Protein AF-A0A1Q7TGR0-F1 (afdb_monomer)

pLDDT: mean 93.3, std 5.91, range [56.47, 98.44]

Nearest PDB structures (foldseek):
  7zm7-assembly1_F  TM=2.871E-01  e=1.608E+00  Thermochaetoides thermophila DSM 1495
  8hbd-assembly1_R  TM=3.401E-01  e=5.229E+00  Homo sapiens
  8xve-assembly1_R  TM=3.461E-01  e=9.431E+00  Clostridium perfringens

Secondary structure (DSSP, 8-state):
--EEEETTEEEEEEEEEEETTEEEEEEEES-S---HHHHHHHHHHH-S--------HHHHHHHHHHIIIIITSHHHHT--

Mean predicted aligned error: 4.42 Å

Radius of gyration: 16.35 Å; Cα contacts (8 Å, |Δi|>4): 56; chains: 1; bounding box: 42×30×40 Å

Sequence (80 aa):
MSDVIESGRKIAGAAQRKTRGGLLHQGSIQHGNLDERFRNAFAHLLGERIVEDRVEAGVLHAAEELATTKYGTVDWLRRR

Structure (mmCIF, N/CA/C/O backbone):
data_AF-A0A1Q7TGR0-F1
#
_entry.id   AF-A0A1Q7TGR0-F1
#
loop_
_atom_site.group_PDB
_atom_site.id
_atom_site.type_symbol
_atom_site.label_atom_id
_atom_site.label_alt_id
_atom_site.label_comp_id
_atom_site.label_asym_id
_atom_site.label_entity_id
_atom_site.label_seq_id
_atom_site.pdbx_PDB_ins_code
_atom_site.Cartn_x
_atom_site.Cartn_y
_atom_site.Cartn_z
_atom_site.occupancy
_atom_site.B_iso_or_equiv
_atom_site.auth_seq_id
_atom_site.auth_comp_id
_atom_site.auth_asym_id
_atom_site.auth_atom_id
_atom_site.pdbx_PDB_model_num
ATOM 1 N N . MET A 1 1 ? 16.457 -10.584 0.997 1.00 56.47 1 MET A N 1
ATOM 2 C CA . MET A 1 1 ? 16.729 -9.193 0.583 1.00 56.47 1 MET A CA 1
ATOM 3 C C . MET A 1 1 ? 16.028 -8.996 -0.750 1.00 56.47 1 MET A C 1
ATOM 5 O O . MET A 1 1 ? 16.277 -9.792 -1.644 1.00 56.47 1 MET A O 1
ATOM 9 N N . SER A 1 2 ? 15.108 -8.037 -0.854 1.00 82.44 2 SER A N 1
ATOM 10 C CA . SER A 1 2 ? 14.354 -7.750 -2.088 1.00 82.44 2 SER A CA 1
ATOM 11 C C . SER A 1 2 ? 14.640 -6.319 -2.535 1.00 82.44 2 SER A C 1
ATOM 13 O O . SER A 1 2 ? 13.728 -5.507 -2.670 1.00 82.44 2 SER A O 1
ATOM 15 N N . ASP A 1 3 ? 15.929 -6.012 -2.678 1.00 95.31 3 ASP A N 1
ATOM 16 C CA . ASP A 1 3 ? 16.417 -4.692 -3.061 1.00 95.31 3 ASP A CA 1
ATOM 17 C C . ASP A 1 3 ? 16.776 -4.689 -4.546 1.00 95.31 3 ASP A C 1
ATOM 19 O O . ASP A 1 3 ? 17.393 -5.634 -5.039 1.00 95.31 3 ASP A O 1
ATOM 23 N N . VAL A 1 4 ? 16.406 -3.618 -5.245 1.00 94.00 4 VAL A N 1
ATOM 24 C CA . VAL A 1 4 ? 16.842 -3.363 -6.622 1.00 94.00 4 VAL A CA 1
ATOM 25 C C . VAL A 1 4 ? 17.980 -2.358 -6.562 1.00 94.00 4 VAL A C 1
ATOM 27 O O . VAL A 1 4 ? 17.818 -1.268 -6.003 1.00 94.00 4 VAL A O 1
ATOM 30 N N . ILE A 1 5 ? 19.131 -2.739 -7.113 1.00 95.62 5 ILE A N 1
ATOM 31 C CA . ILE A 1 5 ? 20.350 -1.934 -7.118 1.00 95.62 5 ILE A CA 1
ATOM 32 C C . ILE A 1 5 ? 20.672 -1.520 -8.554 1.00 95.62 5 ILE A C 1
ATOM 34 O O . ILE A 1 5 ? 20.759 -2.368 -9.437 1.00 95.62 5 ILE A O 1
ATOM 38 N N . GLU A 1 6 ? 20.914 -0.231 -8.765 1.00 94.81 6 GLU A N 1
ATOM 39 C CA . GLU A 1 6 ? 21.414 0.334 -10.017 1.00 94.81 6 GLU A CA 1
ATOM 40 C C . GLU A 1 6 ? 22.667 1.159 -9.711 1.00 94.81 6 GLU A C 1
ATOM 42 O O . GLU A 1 6 ? 22.663 2.002 -8.813 1.00 94.81 6 GLU A O 1
ATOM 47 N N . SER A 1 7 ? 23.771 0.896 -10.417 1.00 94.94 7 SER A N 1
ATOM 48 C CA . SER A 1 7 ? 25.050 1.604 -10.222 1.00 94.94 7 SER A CA 1
ATOM 49 C C . SER A 1 7 ? 25.517 1.661 -8.755 1.00 94.94 7 SER A C 1
ATOM 51 O O . SER A 1 7 ? 25.971 2.693 -8.265 1.00 94.94 7 SER A O 1
ATOM 53 N N . GLY A 1 8 ? 25.354 0.555 -8.021 1.00 95.00 8 GLY A N 1
ATOM 54 C CA . GLY A 1 8 ? 25.723 0.456 -6.603 1.00 95.00 8 GLY A CA 1
ATOM 55 C C . GLY A 1 8 ? 24.782 1.185 -5.635 1.00 95.00 8 GLY A C 1
ATOM 56 O O . GLY A 1 8 ? 25.058 1.230 -4.438 1.00 95.00 8 GLY A O 1
ATOM 57 N N . ARG A 1 9 ? 23.663 1.741 -6.117 1.00 94.75 9 ARG A N 1
ATOM 58 C CA . ARG A 1 9 ? 22.670 2.455 -5.305 1.00 94.75 9 ARG A CA 1
ATOM 59 C C . ARG A 1 9 ? 21.351 1.698 -5.271 1.00 94.75 9 ARG A C 1
ATOM 61 O O . ARG A 1 9 ? 20.870 1.224 -6.294 1.00 94.75 9 ARG A O 1
ATOM 68 N N . LYS A 1 10 ? 20.736 1.615 -4.091 1.00 94.94 10 LYS A N 1
ATOM 69 C CA . LYS A 1 10 ? 19.393 1.048 -3.936 1.00 94.94 10 LYS A CA 1
ATOM 70 C C . LYS A 1 10 ? 18.356 1.994 -4.525 1.00 94.94 10 LYS 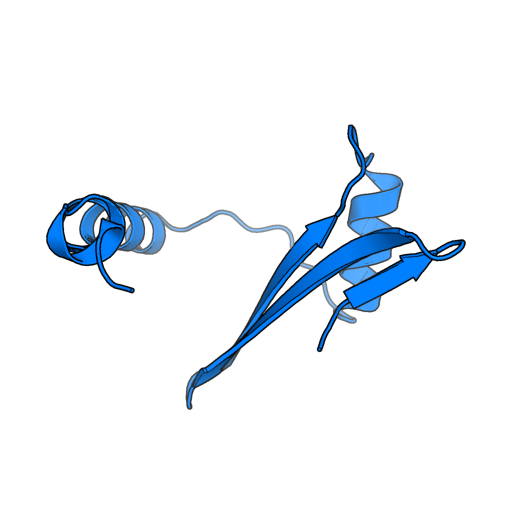A C 1
ATOM 72 O O . LYS A 1 10 ? 18.192 3.096 -4.013 1.00 94.94 10 LYS A O 1
ATOM 77 N N . ILE A 1 11 ? 17.639 1.534 -5.544 1.00 95.00 11 ILE A N 1
ATOM 78 C CA . ILE A 1 11 ? 16.571 2.293 -6.207 1.00 95.00 11 ILE A CA 1
ATOM 79 C C . ILE A 1 11 ? 15.173 1.802 -5.831 1.00 95.00 11 ILE A C 1
ATOM 81 O O . ILE A 1 11 ? 14.210 2.548 -5.965 1.00 95.00 11 ILE A O 1
ATOM 85 N N . ALA A 1 12 ? 15.039 0.580 -5.313 1.00 94.81 12 ALA A N 1
ATOM 86 C CA . ALA A 1 12 ? 13.779 0.082 -4.773 1.00 94.81 12 ALA A CA 1
ATOM 87 C C . ALA A 1 12 ? 14.013 -0.966 -3.682 1.00 94.81 12 ALA A C 1
ATOM 89 O O . ALA A 1 12 ? 15.084 -1.574 -3.598 1.00 94.81 12 ALA A O 1
ATOM 90 N N . GLY A 1 13 ? 13.008 -1.179 -2.840 1.00 95.69 13 GLY A N 1
ATOM 91 C CA . GLY A 1 13 ? 12.995 -2.253 -1.855 1.00 95.69 13 GLY A CA 1
ATOM 92 C C . GLY A 1 13 ? 11.577 -2.717 -1.571 1.00 95.69 13 GLY A C 1
ATOM 93 O O . GLY A 1 13 ? 10.652 -1.909 -1.581 1.00 95.69 13 GLY A O 1
ATOM 94 N N . ALA A 1 14 ? 11.409 -4.006 -1.296 1.00 95.00 14 ALA A N 1
ATOM 95 C CA . ALA A 1 14 ? 10.107 -4.584 -0.993 1.00 95.00 14 ALA A CA 1
ATOM 96 C C . ALA A 1 14 ? 10.146 -5.550 0.194 1.00 95.00 14 ALA A C 1
ATOM 98 O O . ALA A 1 14 ? 11.183 -6.110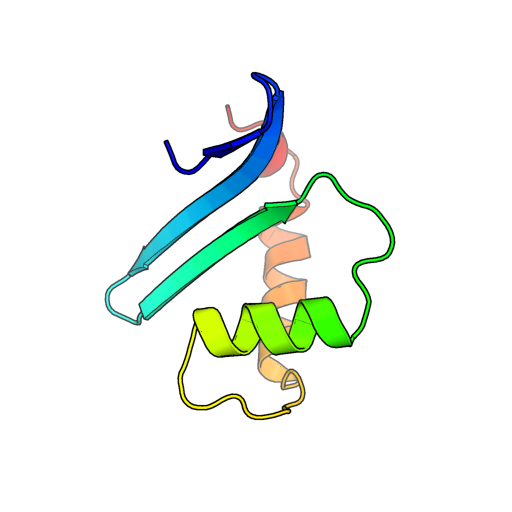 0.556 1.00 95.00 14 ALA A O 1
ATOM 99 N N . ALA A 1 15 ? 8.973 -5.762 0.776 1.00 94.69 15 ALA A N 1
ATOM 100 C CA . ALA A 1 15 ? 8.693 -6.786 1.761 1.00 94.69 15 ALA A CA 1
ATOM 101 C C . ALA A 1 15 ? 7.463 -7.589 1.327 1.00 94.69 15 ALA A C 1
ATOM 103 O O . ALA A 1 15 ? 6.640 -7.147 0.521 1.00 94.69 15 ALA A O 1
ATOM 104 N N . GLN A 1 16 ? 7.346 -8.796 1.871 1.00 94.94 16 GLN A N 1
ATOM 105 C CA . GLN A 1 16 ? 6.221 -9.673 1.594 1.00 94.94 16 GLN A CA 1
ATOM 106 C C . GLN A 1 16 ? 5.664 -10.270 2.879 1.00 94.94 16 GLN A C 1
ATOM 108 O O . GLN A 1 16 ? 6.418 -10.657 3.774 1.00 94.94 16 GLN A O 1
ATOM 113 N N . ARG A 1 17 ? 4.338 -10.376 2.954 1.00 95.31 17 ARG A N 1
ATOM 114 C CA . ARG A 1 17 ? 3.639 -11.088 4.024 1.00 95.31 17 ARG A CA 1
ATOM 115 C C . ARG A 1 17 ? 2.739 -12.147 3.413 1.00 95.31 17 ARG A C 1
ATOM 117 O O . ARG A 1 17 ? 1.805 -11.826 2.684 1.00 95.31 17 ARG A O 1
ATOM 124 N N . LYS A 1 18 ? 3.006 -13.409 3.745 1.00 96.31 18 LYS A N 1
ATOM 125 C CA . LYS A 1 18 ? 2.205 -14.555 3.312 1.00 96.31 18 LYS A CA 1
ATOM 126 C C . LYS A 1 18 ? 1.311 -15.033 4.449 1.00 96.31 18 LYS A C 1
ATOM 128 O O . LYS A 1 18 ? 1.745 -15.136 5.594 1.00 96.31 18 LYS A O 1
ATOM 133 N N . THR A 1 19 ? 0.068 -15.346 4.122 1.00 95.94 19 THR A N 1
ATOM 134 C CA . THR A 1 19 ? -0.894 -16.004 5.009 1.00 95.94 19 THR A CA 1
ATOM 135 C C . THR A 1 19 ? -1.560 -17.152 4.252 1.00 95.94 19 THR A C 1
ATOM 137 O O . THR A 1 19 ? -1.356 -17.303 3.047 1.00 95.94 19 THR A O 1
ATOM 140 N N . ARG A 1 20 ? -2.394 -17.953 4.927 1.00 96.19 20 ARG A N 1
ATOM 141 C CA . ARG A 1 20 ? -3.224 -18.957 4.239 1.00 96.19 20 ARG A CA 1
ATOM 142 C C . ARG A 1 20 ? -4.159 -18.322 3.197 1.00 96.19 20 ARG A C 1
ATOM 144 O O . ARG A 1 20 ? -4.470 -18.968 2.209 1.00 96.19 20 ARG A O 1
ATOM 151 N N . GLY A 1 21 ? -4.597 -17.082 3.426 1.00 94.69 21 GLY A N 1
ATOM 152 C CA . GLY A 1 21 ? -5.538 -16.372 2.556 1.00 94.69 21 GLY A CA 1
ATOM 153 C C . GLY A 1 21 ? -4.898 -15.633 1.381 1.00 94.69 21 GLY A C 1
ATOM 154 O O . GLY A 1 21 ? -5.626 -15.108 0.551 1.00 94.69 21 GLY A O 1
ATOM 155 N N . GLY A 1 22 ? -3.565 -15.565 1.298 1.00 94.62 22 GLY A N 1
ATOM 156 C CA . GLY A 1 22 ? -2.897 -14.883 0.190 1.00 94.62 22 GLY A CA 1
ATOM 157 C C . GLY A 1 22 ? -1.540 -14.280 0.534 1.00 94.62 22 GLY A C 1
ATOM 158 O O . GLY A 1 22 ? -0.975 -14.513 1.610 1.00 94.62 22 GLY A O 1
ATOM 159 N N . LEU A 1 23 ? -1.0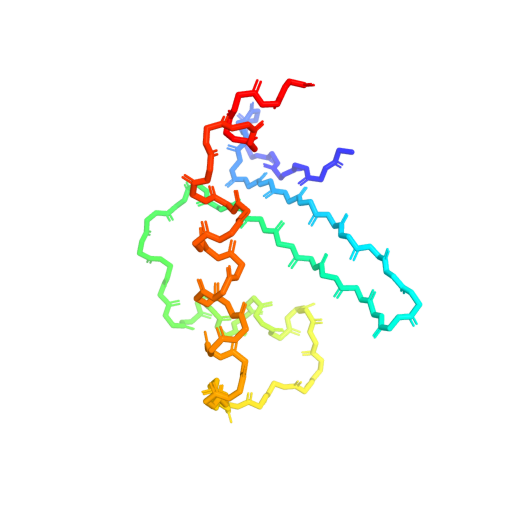23 -13.496 -0.413 1.00 94.00 23 LEU A N 1
ATOM 160 C CA . LEU A 1 23 ? 0.269 -12.822 -0.358 1.00 94.00 23 LEU A CA 1
ATOM 161 C C . LEU A 1 23 ? 0.074 -11.315 -0.536 1.00 94.00 23 LEU A C 1
ATOM 163 O O . LEU A 1 23 ? -0.531 -10.881 -1.509 1.00 94.00 23 LEU A O 1
ATOM 167 N N . LEU A 1 24 ? 0.650 -10.531 0.371 1.00 93.88 24 LEU A N 1
ATOM 168 C CA . LEU A 1 24 ? 0.862 -9.103 0.171 1.00 93.88 24 LEU A CA 1
ATOM 169 C C . LEU A 1 24 ? 2.321 -8.883 -0.228 1.00 93.88 24 LEU A C 1
ATOM 171 O O . LEU A 1 24 ? 3.214 -9.225 0.550 1.00 93.88 24 LEU A O 1
ATOM 175 N N . HIS A 1 25 ? 2.552 -8.303 -1.405 1.00 92.88 25 HIS A N 1
ATOM 176 C CA . HIS A 1 25 ? 3.851 -7.791 -1.836 1.00 92.88 25 HIS A CA 1
ATOM 177 C C . HIS A 1 25 ? 3.777 -6.265 -1.904 1.00 92.88 25 HIS A C 1
ATOM 179 O O . HIS A 1 25 ? 2.923 -5.722 -2.600 1.00 92.88 25 HIS A O 1
ATOM 185 N N . GLN A 1 26 ? 4.636 -5.575 -1.157 1.00 93.44 26 GLN A N 1
ATOM 186 C CA . GLN A 1 26 ? 4.628 -4.115 -1.081 1.00 93.44 26 GLN A CA 1
ATOM 187 C C . GLN A 1 26 ? 6.053 -3.588 -0.937 1.00 93.44 26 GLN A C 1
ATOM 189 O O . GLN A 1 26 ? 6.882 -4.190 -0.255 1.00 93.44 26 G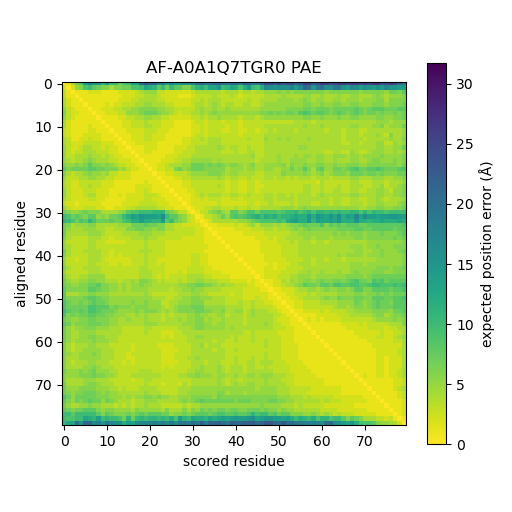LN A O 1
ATOM 194 N N . GLY A 1 27 ? 6.330 -2.438 -1.543 1.00 92.88 27 GLY A N 1
ATOM 195 C CA . GLY A 1 27 ? 7.640 -1.810 -1.481 1.00 92.88 27 GLY A CA 1
ATOM 196 C C . GLY A 1 27 ? 7.612 -0.316 -1.755 1.00 92.88 27 GLY A C 1
ATOM 197 O O . GLY A 1 27 ? 6.552 0.290 -1.900 1.00 92.88 27 GLY A O 1
ATOM 198 N N . SER A 1 28 ? 8.805 0.262 -1.821 1.00 93.62 28 SER A N 1
ATOM 199 C CA . SER A 1 28 ? 9.050 1.645 -2.208 1.00 93.62 28 SER A CA 1
ATOM 200 C C . SER A 1 28 ? 10.045 1.706 -3.364 1.00 93.62 28 SER A C 1
ATOM 202 O O . SER A 1 28 ? 10.962 0.887 -3.462 1.00 93.62 28 SER A O 1
ATOM 204 N N . ILE A 1 29 ? 9.858 2.696 -4.237 1.00 93.50 29 ILE A N 1
ATOM 205 C CA . ILE A 1 29 ? 10.747 3.023 -5.354 1.00 93.50 29 ILE A CA 1
ATOM 206 C C . ILE A 1 29 ? 11.258 4.444 -5.112 1.00 93.50 29 ILE A C 1
ATOM 208 O O . ILE A 1 29 ? 10.469 5.350 -4.848 1.00 93.50 29 ILE A O 1
ATOM 212 N N . GLN A 1 30 ? 12.573 4.646 -5.178 1.00 93.19 30 GLN A N 1
ATOM 213 C CA . GLN A 1 30 ? 13.238 5.936 -4.976 1.00 93.19 30 GLN A CA 1
ATOM 214 C C . GLN A 1 30 ? 13.183 6.797 -6.246 1.00 93.19 30 GLN A C 1
ATOM 216 O O . GLN A 1 30 ? 14.206 7.235 -6.769 1.00 93.19 30 GLN A O 1
ATOM 221 N N . HIS A 1 31 ? 11.976 7.028 -6.758 1.00 86.38 31 HIS A N 1
ATOM 222 C CA . HIS A 1 31 ? 11.735 7.901 -7.900 1.00 86.38 31 HIS A CA 1
ATOM 223 C C . HIS A 1 31 ? 10.440 8.688 -7.688 1.00 86.38 31 HIS A C 1
ATOM 225 O O . HIS A 1 31 ? 9.425 8.124 -7.281 1.00 86.38 31 HIS A O 1
ATOM 231 N N . GLY A 1 32 ? 10.481 9.997 -7.934 1.00 82.44 32 GLY A N 1
ATOM 232 C CA . GLY A 1 32 ? 9.290 10.847 -7.900 1.00 82.44 32 GLY A CA 1
ATOM 233 C C . GLY A 1 32 ? 8.511 10.758 -9.212 1.00 82.44 32 GLY A C 1
ATOM 234 O O . GLY A 1 32 ? 9.092 10.447 -10.244 1.00 82.44 32 GLY A O 1
ATOM 235 N N . ASN A 1 33 ? 7.211 11.062 -9.179 1.00 82.94 33 ASN A N 1
ATOM 236 C CA . ASN A 1 33 ? 6.359 11.167 -10.373 1.00 82.94 33 ASN A CA 1
ATOM 237 C C . ASN A 1 33 ? 6.433 9.961 -11.327 1.00 82.94 33 ASN A C 1
ATOM 239 O O . ASN A 1 33 ? 6.607 10.122 -12.533 1.00 82.94 33 ASN A O 1
ATOM 243 N N . LEU A 1 34 ? 6.256 8.750 -10.791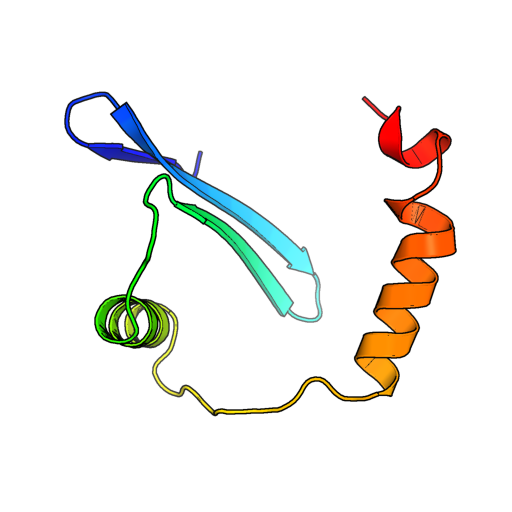 1.00 90.06 34 LEU A N 1
ATOM 244 C CA . LEU A 1 34 ? 6.033 7.558 -11.611 1.00 90.06 34 LEU A CA 1
ATOM 245 C C . LEU A 1 34 ? 4.733 7.732 -12.410 1.00 90.06 34 LEU A C 1
ATOM 247 O O . LEU A 1 34 ? 3.634 7.687 -11.849 1.00 90.06 34 LEU A O 1
ATOM 251 N N . ASP A 1 35 ? 4.879 7.990 -13.710 1.00 93.56 35 ASP A N 1
ATOM 252 C CA . ASP A 1 35 ? 3.767 8.312 -14.597 1.00 93.56 35 ASP A CA 1
ATOM 253 C C . ASP A 1 35 ? 2.817 7.116 -14.794 1.00 93.56 35 ASP A C 1
ATOM 255 O O . ASP A 1 35 ? 3.013 6.002 -14.299 1.00 93.56 35 ASP A O 1
ATOM 259 N N . GLU A 1 36 ? 1.705 7.350 -15.484 1.00 92.94 36 GLU A N 1
ATOM 260 C CA . GLU A 1 36 ? 0.732 6.297 -15.779 1.00 92.94 36 GLU A CA 1
ATOM 261 C C . GLU A 1 36 ? 1.318 5.153 -16.617 1.00 92.94 36 GLU A C 1
ATOM 263 O O . GLU A 1 36 ? 0.989 3.991 -16.379 1.00 92.94 36 GLU A O 1
ATOM 268 N N . ARG A 1 37 ? 2.245 5.450 -17.537 1.00 94.19 37 ARG A N 1
ATOM 269 C CA . ARG A 1 37 ? 2.906 4.422 -18.350 1.00 94.19 37 ARG A CA 1
ATOM 270 C C . ARG A 1 37 ? 3.723 3.479 -17.483 1.00 94.19 37 ARG A C 1
ATOM 272 O O . ARG A 1 37 ? 3.599 2.266 -17.640 1.00 94.19 37 ARG A O 1
ATOM 279 N N . PHE A 1 38 ? 4.503 4.020 -16.548 1.00 93.56 38 PHE A N 1
ATOM 280 C CA . PHE A 1 38 ? 5.228 3.210 -15.579 1.00 93.56 38 PHE A CA 1
ATOM 281 C C . PHE A 1 38 ? 4.269 2.355 -14.748 1.00 93.56 38 PHE A C 1
ATOM 283 O O . PHE A 1 38 ? 4.474 1.149 -14.636 1.00 93.56 38 PHE A O 1
ATOM 290 N N . ARG A 1 39 ? 3.213 2.961 -14.185 1.00 90.56 39 ARG A N 1
ATOM 291 C CA . ARG A 1 39 ? 2.246 2.251 -13.329 1.00 90.56 39 ARG A CA 1
ATOM 292 C C . ARG A 1 39 ? 1.594 1.074 -14.056 1.00 90.56 39 ARG A C 1
ATOM 294 O O . ARG A 1 39 ? 1.554 -0.021 -13.501 1.00 90.56 39 ARG A O 1
ATOM 301 N N . ASN A 1 40 ? 1.168 1.274 -15.302 1.00 92.25 40 ASN A N 1
ATOM 302 C CA . ASN A 1 40 ? 0.555 0.225 -16.118 1.00 92.25 40 ASN A CA 1
ATOM 303 C C . ASN A 1 40 ? 1.559 -0.875 -16.486 1.00 92.25 40 ASN A C 1
ATOM 305 O O . ASN A 1 40 ? 1.262 -2.057 -16.312 1.00 92.25 40 ASN A O 1
ATOM 309 N N . ALA A 1 41 ? 2.766 -0.507 -16.932 1.00 93.69 41 ALA A N 1
ATOM 310 C CA . ALA A 1 41 ? 3.812 -1.481 -17.243 1.00 93.69 41 ALA A CA 1
ATOM 311 C C . ALA A 1 41 ? 4.181 -2.322 -16.011 1.00 93.69 41 ALA A C 1
ATOM 313 O O . ALA A 1 41 ? 4.271 -3.544 -16.096 1.00 93.69 41 ALA A O 1
ATOM 314 N N . PHE A 1 42 ? 4.334 -1.683 -14.850 1.00 92.38 42 PHE A N 1
ATOM 315 C CA . PHE A 1 42 ? 4.648 -2.364 -13.599 1.00 92.38 42 PHE A CA 1
ATOM 316 C C . PHE A 1 42 ? 3.526 -3.310 -13.154 1.00 92.38 42 PHE A C 1
ATOM 318 O O . PHE A 1 42 ? 3.806 -4.445 -12.778 1.00 92.38 42 PHE A O 1
ATOM 325 N N . ALA A 1 43 ? 2.261 -2.888 -13.248 1.00 92.50 43 ALA A N 1
ATOM 326 C CA . ALA A 1 43 ? 1.120 -3.739 -12.915 1.00 92.50 43 ALA A CA 1
ATOM 327 C C . ALA A 1 43 ? 1.073 -5.003 -13.790 1.00 92.50 43 ALA A C 1
ATOM 329 O O . ALA A 1 43 ? 0.932 -6.105 -13.263 1.00 92.50 43 ALA A O 1
ATOM 330 N N . HIS A 1 44 ? 1.281 -4.869 -15.103 1.00 93.88 44 HIS A N 1
ATOM 331 C CA . HIS A 1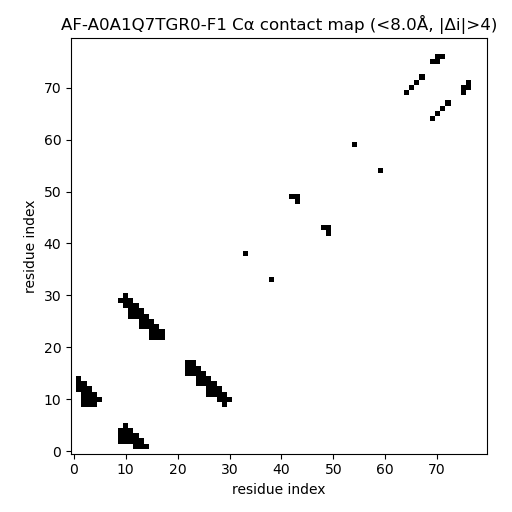 44 ? 1.296 -6.011 -16.025 1.00 93.88 44 HIS A CA 1
ATOM 332 C C . HIS A 1 44 ? 2.478 -6.967 -15.821 1.00 93.88 44 HIS A C 1
ATOM 334 O O . HIS A 1 44 ? 2.371 -8.146 -16.149 1.00 93.88 44 HIS A O 1
ATOM 340 N N . LEU A 1 45 ? 3.588 -6.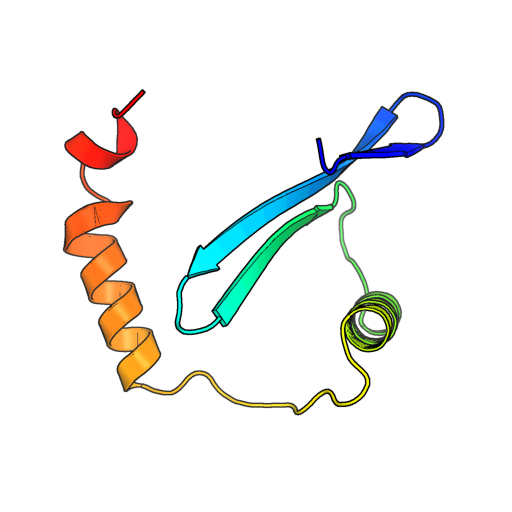500 -15.242 1.00 93.38 45 LEU A N 1
ATOM 341 C CA . LEU A 1 45 ? 4.679 -7.383 -14.819 1.00 93.38 45 LEU A CA 1
ATOM 342 C C . LEU A 1 45 ? 4.325 -8.199 -13.565 1.00 93.38 45 LEU A C 1
ATOM 344 O O . LEU A 1 45 ? 4.923 -9.248 -13.335 1.00 93.38 45 LEU A O 1
ATOM 348 N N . LEU A 1 46 ? 3.376 -7.728 -12.750 1.00 90.06 46 LEU A N 1
ATOM 349 C CA . LEU A 1 46 ? 2.935 -8.400 -11.524 1.00 90.06 46 LEU A CA 1
ATOM 350 C C . LEU A 1 46 ? 1.738 -9.334 -11.736 1.00 90.06 46 LEU A C 1
ATOM 352 O O . LEU A 1 46 ? 1.507 -10.215 -10.907 1.00 90.06 46 LEU A O 1
ATOM 356 N N . GLY A 1 47 ? 0.975 -9.158 -12.815 1.00 91.06 47 GLY A N 1
ATOM 357 C CA . GLY A 1 47 ? -0.183 -9.994 -13.095 1.00 91.06 47 GLY A CA 1
ATOM 358 C C . GLY A 1 47 ? -0.707 -9.861 -14.520 1.00 91.06 47 GLY A C 1
ATOM 359 O O . GLY A 1 47 ? -0.685 -8.793 -15.124 1.00 91.06 47 GLY A O 1
ATOM 360 N N . GLU A 1 48 ? -1.240 -10.968 -15.034 1.00 90.56 48 GLU A N 1
ATOM 361 C CA . GLU A 1 48 ? -1.801 -11.049 -16.387 1.00 90.56 48 GLU A CA 1
ATOM 362 C C . GLU A 1 48 ? -3.120 -10.274 -16.526 1.00 90.56 48 GLU A C 1
ATOM 364 O O . GLU A 1 48 ? -3.413 -9.723 -17.586 1.00 90.56 48 GLU A O 1
ATOM 369 N N . ARG A 1 49 ? -3.915 -10.203 -15.449 1.00 92.88 49 ARG A N 1
ATOM 370 C CA . ARG A 1 49 ? -5.212 -9.516 -15.422 1.00 92.88 49 ARG A CA 1
ATOM 371 C C . ARG A 1 49 ? -5.226 -8.423 -14.364 1.00 92.88 49 ARG A C 1
ATOM 373 O O . ARG A 1 49 ? -5.216 -8.720 -13.171 1.00 92.88 49 ARG A O 1
ATOM 380 N N . ILE A 1 50 ? -5.334 -7.180 -14.819 1.00 92.19 50 ILE A N 1
ATOM 381 C CA . ILE A 1 50 ? -5.488 -5.992 -13.979 1.00 92.19 50 ILE A CA 1
ATOM 382 C C . ILE A 1 50 ? -6.908 -5.467 -14.165 1.00 92.19 50 ILE A C 1
ATOM 384 O O . ILE A 1 50 ? -7.362 -5.292 -15.293 1.00 92.19 50 ILE A O 1
ATOM 388 N N . VAL A 1 51 ? -7.618 -5.271 -13.059 1.00 90.94 51 VAL A N 1
ATOM 389 C CA . VAL A 1 51 ? -8.991 -4.762 -13.051 1.00 90.94 51 VAL A CA 1
ATOM 390 C C . VAL A 1 51 ? -8.987 -3.483 -12.234 1.00 90.94 51 VAL A C 1
ATOM 392 O O . VAL A 1 51 ? -8.494 -3.478 -11.107 1.00 90.94 51 VAL A O 1
ATOM 395 N N . GLU A 1 52 ? -9.495 -2.402 -12.818 1.00 89.56 52 GLU A N 1
ATOM 396 C CA . GLU A 1 52 ? -9.765 -1.186 -12.060 1.00 89.56 52 GLU A CA 1
ATOM 397 C C . GLU A 1 52 ? -10.934 -1.452 -11.114 1.00 89.56 52 GLU A C 1
ATOM 399 O O . GLU A 1 52 ? -11.984 -1.943 -11.530 1.00 89.56 52 GLU A O 1
ATOM 404 N N . ASP A 1 53 ? -10.737 -1.142 -9.839 1.00 91.50 53 ASP A N 1
ATOM 405 C CA . ASP A 1 53 ? -11.732 -1.366 -8.803 1.00 91.50 53 ASP A CA 1
ATOM 406 C C . ASP A 1 53 ? -11.672 -0.251 -7.756 1.00 91.50 53 ASP A C 1
ATOM 408 O O . ASP A 1 53 ? -10.708 0.523 -7.682 1.00 91.50 53 ASP A O 1
ATOM 412 N N . ARG A 1 54 ? -12.717 -0.155 -6.938 1.00 94.38 54 ARG A N 1
ATOM 413 C CA . ARG A 1 54 ? -12.807 0.786 -5.824 1.00 94.38 54 ARG A CA 1
ATOM 414 C C . ARG A 1 54 ? -12.651 0.042 -4.511 1.00 94.38 54 ARG A C 1
ATOM 416 O O . ARG A 1 54 ? -13.141 -1.066 -4.337 1.00 94.38 54 ARG A O 1
ATOM 423 N N . VAL A 1 55 ? -12.009 0.691 -3.545 1.00 94.00 55 VAL A N 1
ATOM 424 C CA . VAL A 1 55 ? -11.917 0.131 -2.197 1.00 94.00 55 VAL A CA 1
ATOM 425 C C . VAL A 1 55 ? -13.303 0.168 -1.555 1.00 94.00 55 VAL A C 1
ATOM 427 O O . VAL A 1 55 ? -13.884 1.240 -1.380 1.00 94.00 55 VAL A O 1
ATOM 430 N N . GLU A 1 56 ? -13.835 -1.005 -1.220 1.00 96.69 56 GLU A N 1
ATOM 431 C CA . GLU A 1 56 ? -15.145 -1.136 -0.585 1.00 96.69 56 GLU A CA 1
ATOM 432 C C . GLU A 1 56 ? -15.185 -0.473 0.801 1.00 96.69 56 GLU A C 1
ATOM 434 O O . GLU A 1 56 ? -14.204 -0.479 1.549 1.00 96.69 56 GLU A O 1
ATOM 439 N N . ALA A 1 57 ? -16.358 0.038 1.192 1.00 96.88 57 ALA A N 1
ATOM 440 C CA . ALA A 1 57 ? -16.542 0.737 2.467 1.00 96.88 57 ALA A CA 1
ATOM 441 C C . ALA A 1 57 ? -16.159 -0.120 3.689 1.00 96.88 57 ALA A C 1
ATOM 443 O O . ALA A 1 57 ? -15.580 0.396 4.641 1.00 96.88 57 ALA A O 1
ATOM 444 N N . GLY A 1 58 ? -16.421 -1.432 3.650 1.00 97.88 58 GLY A N 1
ATOM 445 C CA . GLY A 1 58 ? -16.030 -2.346 4.728 1.00 97.88 58 GLY A CA 1
ATOM 446 C C . GLY A 1 58 ? -14.511 -2.466 4.891 1.00 97.88 58 GLY A C 1
ATOM 447 O O . GLY A 1 58 ? -14.014 -2.528 6.014 1.00 97.88 58 GLY A O 1
ATOM 448 N N . VAL A 1 59 ? -13.761 -2.431 3.783 1.00 96.62 59 VAL A N 1
ATOM 449 C CA . VAL A 1 59 ? -12.290 -2.441 3.804 1.00 96.62 59 VAL A CA 1
ATOM 450 C C . VAL A 1 59 ? -11.754 -1.130 4.375 1.00 96.62 59 VAL A C 1
ATOM 452 O O . VAL A 1 59 ? -10.837 -1.157 5.195 1.00 96.62 59 VAL A O 1
ATOM 455 N N . LEU A 1 60 ? -12.339 0.006 3.984 1.00 97.56 60 LEU A N 1
ATOM 456 C CA . LEU A 1 60 ? -11.970 1.317 4.527 1.00 97.56 60 LEU A CA 1
ATOM 457 C C . LEU A 1 60 ? -12.232 1.396 6.034 1.00 97.56 60 LEU A C 1
ATOM 459 O O . LEU A 1 60 ? -11.345 1.798 6.782 1.00 97.56 60 LEU A O 1
ATOM 463 N N . HIS A 1 61 ? -13.395 0.928 6.489 1.00 98.25 61 HIS A N 1
ATOM 464 C CA . HIS A 1 61 ? -13.727 0.897 7.910 1.00 98.25 61 HIS A CA 1
ATOM 465 C C . HIS A 1 61 ? -12.737 0.039 8.713 1.00 98.25 61 HIS A C 1
ATOM 467 O O . HIS A 1 61 ? -12.173 0.504 9.701 1.00 98.25 61 HIS A O 1
ATOM 473 N N . ALA A 1 62 ? -12.432 -1.175 8.243 1.00 98.00 62 ALA A N 1
ATOM 474 C CA . ALA A 1 62 ? -11.433 -2.030 8.884 1.00 98.00 62 ALA A CA 1
ATOM 475 C C . ALA A 1 62 ? -10.028 -1.390 8.899 1.00 98.00 62 ALA A C 1
ATOM 477 O O . ALA A 1 62 ? -9.261 -1.571 9.849 1.00 98.00 62 ALA A O 1
ATOM 478 N N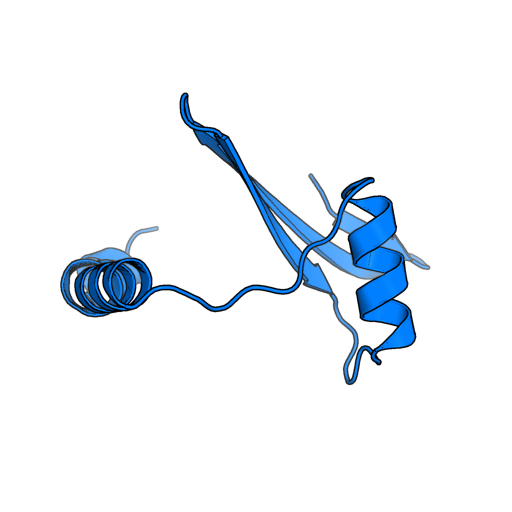 . ALA A 1 63 ? -9.671 -0.629 7.858 1.00 97.31 63 ALA A N 1
ATOM 479 C CA . ALA A 1 63 ? -8.417 0.116 7.819 1.00 97.31 63 ALA A CA 1
ATOM 480 C C . ALA A 1 63 ? -8.383 1.241 8.870 1.00 97.31 63 ALA A C 1
ATOM 482 O O . ALA A 1 63 ? -7.365 1.398 9.546 1.00 97.31 63 ALA A O 1
ATOM 483 N N . GLU A 1 64 ? -9.478 1.981 9.053 1.00 98.19 64 GLU A N 1
ATOM 484 C CA . GLU A 1 64 ? -9.613 3.020 10.086 1.00 98.19 64 GLU A CA 1
ATOM 485 C C . GLU A 1 64 ? -9.569 2.444 11.507 1.00 98.19 64 GLU A C 1
ATOM 487 O O . GLU A 1 64 ? -8.880 2.984 12.383 1.00 98.19 64 GLU A O 1
ATOM 492 N N . GLU A 1 65 ? -10.235 1.310 11.738 1.00 98.44 65 GLU A N 1
ATOM 493 C CA . GLU A 1 65 ? -10.161 0.588 13.009 1.00 98.44 65 GLU A CA 1
ATOM 494 C C . GLU A 1 65 ? -8.720 0.175 13.319 1.00 98.44 65 GLU A C 1
ATOM 496 O O . GLU A 1 65 ? -8.222 0.423 14.420 1.00 98.44 65 GLU A O 1
ATOM 501 N N . LEU A 1 66 ? -8.006 -0.403 12.346 1.00 98.06 66 LEU A N 1
ATOM 502 C CA . LEU A 1 66 ? -6.595 -0.763 12.497 1.00 98.06 66 LEU A CA 1
ATOM 503 C C . LEU A 1 66 ? -5.702 0.463 12.708 1.00 98.06 66 LEU A C 1
ATOM 505 O O . LEU A 1 66 ? -4.745 0.395 13.485 1.00 98.06 66 LEU A O 1
ATOM 509 N N . ALA A 1 67 ? -5.985 1.570 12.022 1.00 97.69 67 ALA A N 1
ATOM 510 C CA . ALA A 1 67 ? -5.262 2.819 12.202 1.00 97.69 67 ALA A CA 1
ATOM 511 C C . ALA A 1 67 ? -5.390 3.309 13.648 1.00 97.69 67 ALA A C 1
ATOM 513 O O . ALA A 1 67 ? -4.381 3.604 14.281 1.00 97.69 67 ALA A O 1
ATOM 514 N N . THR A 1 68 ? -6.600 3.298 14.203 1.00 97.88 68 THR A N 1
ATOM 515 C CA . THR A 1 68 ? -6.873 3.794 15.559 1.00 97.88 68 THR A CA 1
ATOM 516 C C . THR A 1 68 ? -6.369 2.847 16.647 1.00 97.88 68 THR A C 1
ATOM 518 O O . THR A 1 68 ? -5.683 3.261 17.578 1.00 97.88 68 THR A O 1
ATOM 521 N N . THR A 1 69 ? -6.688 1.559 16.536 1.00 97.88 69 THR A N 1
ATOM 522 C CA . THR A 1 69 ? -6.475 0.577 17.616 1.00 97.88 69 THR A CA 1
ATOM 523 C C . THR A 1 69 ? -5.084 -0.040 17.618 1.00 97.88 69 THR A C 1
ATOM 525 O O . THR A 1 69 ? -4.687 -0.665 18.601 1.00 97.88 69 THR A O 1
ATOM 528 N N . LYS A 1 70 ? -4.333 0.109 16.521 1.00 97.25 70 LYS A N 1
ATOM 529 C CA . LYS A 1 70 ? -3.028 -0.528 16.360 1.00 97.25 70 LYS A CA 1
ATOM 530 C C . LYS A 1 70 ? -1.993 0.427 15.797 1.00 97.25 70 LYS A C 1
ATOM 532 O O . LYS A 1 70 ? -1.107 0.835 16.538 1.00 97.25 70 LYS A O 1
ATOM 537 N N . TYR A 1 71 ? -2.082 0.784 14.517 1.00 96.50 71 TYR A N 1
ATOM 538 C CA . TYR A 1 71 ? -0.993 1.479 13.822 1.00 96.50 71 TYR A CA 1
ATOM 539 C C . TYR A 1 71 ? -0.711 2.887 14.370 1.00 96.50 71 TYR A C 1
ATOM 541 O O . TYR A 1 71 ? 0.432 3.330 14.303 1.00 96.50 71 TYR A O 1
ATOM 549 N N . GLY A 1 72 ? -1.711 3.553 14.948 1.00 96.00 72 GLY A N 1
ATOM 550 C CA . GLY A 1 72 ? -1.596 4.858 15.601 1.00 96.00 72 GLY A CA 1
ATOM 551 C C . GLY A 1 72 ? -1.261 4.803 17.093 1.00 96.00 72 GLY A C 1
ATOM 552 O O . GLY A 1 72 ? -1.102 5.848 17.719 1.00 96.00 72 GLY A O 1
ATOM 553 N N . THR A 1 73 ? -1.145 3.614 17.690 1.00 97.50 73 THR A N 1
ATOM 554 C CA . THR A 1 73 ? -0.857 3.480 19.126 1.00 97.50 73 THR A CA 1
ATOM 555 C C . THR A 1 73 ? 0.636 3.611 19.422 1.00 97.50 73 THR A C 1
ATOM 557 O O . THR A 1 73 ? 1.488 3.159 18.654 1.00 97.50 73 THR A O 1
ATOM 560 N N . VAL A 1 74 ? 0.971 4.189 20.579 1.00 96.62 74 VAL A N 1
ATOM 561 C CA . VAL A 1 74 ? 2.367 4.327 21.030 1.00 96.62 74 VAL A CA 1
ATOM 562 C C . VAL A 1 74 ? 3.036 2.962 21.185 1.00 96.62 74 VAL A C 1
ATOM 564 O O . VAL A 1 74 ? 4.183 2.800 20.768 1.00 96.62 74 VAL A O 1
ATOM 567 N N . ASP A 1 75 ? 2.314 1.981 21.728 1.00 96.56 75 ASP A N 1
ATOM 568 C CA . ASP A 1 75 ? 2.813 0.618 21.930 1.00 96.56 75 ASP A CA 1
ATOM 569 C C . ASP A 1 75 ? 3.240 -0.031 20.615 1.00 96.56 75 ASP A C 1
ATOM 571 O O . ASP A 1 75 ? 4.274 -0.696 20.553 1.00 96.56 75 ASP A O 1
ATOM 575 N N . TRP A 1 76 ? 2.477 0.189 19.541 1.00 96.12 76 TRP A N 1
ATOM 576 C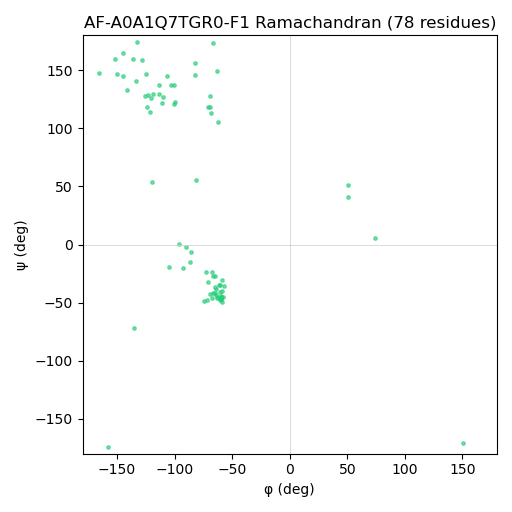 CA . TRP A 1 76 ? 2.838 -0.298 18.216 1.00 96.12 76 TRP A CA 1
ATOM 577 C C . TRP A 1 76 ? 4.019 0.471 17.622 1.00 96.12 76 TRP A C 1
ATOM 579 O O . TRP A 1 76 ? 4.970 -0.144 17.145 1.00 96.12 76 TRP A O 1
ATOM 589 N N . LEU A 1 77 ? 3.989 1.806 17.673 1.00 94.25 77 LEU A N 1
ATOM 590 C CA . LEU A 1 77 ? 5.014 2.663 17.066 1.00 94.25 77 LEU A CA 1
ATOM 591 C C . LEU A 1 77 ? 6.388 2.542 17.738 1.00 94.25 77 LEU A C 1
ATOM 593 O O . LEU A 1 77 ? 7.411 2.782 17.099 1.00 94.25 77 LEU A O 1
ATOM 597 N N . ARG A 1 78 ? 6.429 2.184 19.026 1.00 95.12 78 ARG A N 1
ATOM 598 C CA . ARG A 1 78 ? 7.675 1.993 19.787 1.00 95.12 78 ARG A CA 1
ATOM 599 C C . ARG A 1 78 ? 8.134 0.543 19.854 1.00 95.12 78 ARG A C 1
ATOM 601 O O . ARG A 1 78 ? 9.169 0.268 20.464 1.00 95.12 78 ARG A O 1
ATOM 608 N N . ARG A 1 79 ? 7.395 -0.376 19.235 1.00 89.69 79 ARG A N 1
ATOM 609 C CA . ARG A 1 79 ? 7.776 -1.781 19.167 1.00 89.69 79 ARG A CA 1
ATOM 610 C C . ARG A 1 79 ? 9.019 -1.911 18.284 1.00 89.69 79 ARG A C 1
ATOM 612 O O . ARG A 1 79 ? 8.963 -1.615 17.094 1.00 89.69 79 ARG A O 1
ATOM 619 N N . ARG A 1 80 ? 10.140 -2.291 18.897 1.00 70.25 80 ARG A N 1
ATOM 620 C CA . ARG A 1 80 ? 11.402 -2.603 18.215 1.00 70.25 80 ARG A CA 1
ATOM 621 C C . ARG A 1 80 ? 11.493 -4.089 17.913 1.00 70.25 80 ARG A C 1
ATOM 623 O O . ARG A 1 80 ? 11.028 -4.876 18.768 1.00 70.25 80 ARG A O 1
#

Foldseek 3Di:
DAFDDDPNDTQKGWDWDDDPVGIDIDIDGNDPCCDPVNVVVVVCVVDVDDDDDDDDPVNVVVVVVCVPVAVVDPCNVPDD

Solvent-accessible surface area (backbone atoms only — not comparable to full-atom values): 5173 Å² total; per-residue (Å²): 137,56,66,42,69,54,96,93,36,79,44,30,40,49,53,73,52,78,56,98,91,47,74,50,78,52,69,54,63,79,63,79,84,78,46,70,68,55,53,53,55,54,49,54,74,76,35,94,77,85,76,93,80,76,87,50,70,70,59,52,50,54,50,52,51,42,38,63,77,37,70,66,29,67,74,56,70,68,60,127